Protein AF-D1MB06-F1 (afdb_monomer_lite)

Radius of gyration: 14.81 Å; chains: 1; bounding box: 30×26×41 Å

Sequence (114 aa):
TINAGDYIFYTDWAWTSFVVFSISQSTMLAVGAVYYLLFTGVPGTATYYATIMTIYTWVAKGAWFALGYPYDFVAVPVWIPSAMLLDLTYWATRRNKHMLILVGGTLVGLSLPL

Foldseek 3Di:
DDALQNCQQALVSCPVVVVVNLVRVLCVLLVVQLVQCLVVVAQCSSLVVQVVVQVVQVVVLVVVVVVVDDSSRGHRWDQNVLSNLLSCQCVVVVNDSVSSCVVSSVSSSVVGDD

Secondary structure (DSSP, 8-state):
---TTHHHH-HHHHHHTHHHHHHHHHHHHHHHHHHHHHHH--TTHHHHHHHHHHHHHHHHHHHHHHTT--TTSS-----HHHHHHHHHHHHHTTT-HHHIIIIIHHHHHHH---

pLDDT: mean 89.37, std 5.95, range [58.62, 95.75]

Structure (mmCIF, N/CA/C/O backbone):
data_AF-D1MB06-F1
#
_entry.id   AF-D1MB06-F1
#
loop_
_atom_site.group_PDB
_atom_site.id
_atom_site.type_symbol
_atom_site.label_atom_id
_atom_site.label_alt_id
_atom_site.label_comp_id
_atom_site.label_asym_id
_atom_site.label_entity_id
_atom_site.label_seq_id
_atom_site.pdbx_PDB_ins_code
_atom_site.Cartn_x
_atom_site.Cartn_y
_atom_site.Cartn_z
_atom_site.occupancy
_atom_site.B_iso_or_equiv
_atom_site.auth_seq_id
_atom_site.auth_comp_id
_atom_site.auth_asym_id
_atom_site.auth_atom_id
_atom_site.pdbx_PDB_model_num
ATOM 1 N N . THR A 1 1 ? -4.436 4.739 -20.928 1.00 72.81 1 THR A N 1
ATOM 2 C CA . THR A 1 1 ? -4.829 5.350 -19.639 1.00 72.81 1 THR A CA 1
ATOM 3 C C . THR A 1 1 ? -3.831 4.897 -18.595 1.00 72.81 1 THR A C 1
ATOM 5 O O . THR A 1 1 ? -3.628 3.697 -18.512 1.00 72.81 1 THR A O 1
ATOM 8 N N . ILE A 1 2 ? -3.180 5.825 -17.884 1.00 80.88 2 ILE A N 1
ATOM 9 C CA . ILE A 1 2 ? -2.133 5.534 -16.881 1.00 80.88 2 ILE A CA 1
ATOM 10 C C . ILE A 1 2 ? -2.785 5.205 -15.528 1.00 80.88 2 ILE A C 1
ATOM 12 O O . ILE A 1 2 ? -3.761 5.860 -15.157 1.00 80.88 2 ILE A O 1
ATOM 16 N N . ASN A 1 3 ? -2.266 4.213 -14.801 1.00 84.19 3 ASN A N 1
ATOM 17 C CA . ASN A 1 3 ? -2.739 3.806 -13.475 1.00 84.19 3 ASN A CA 1
ATOM 18 C C . ASN A 1 3 ? -1.605 3.716 -12.429 1.00 84.19 3 ASN A C 1
ATOM 20 O O . ASN A 1 3 ? -0.432 3.921 -12.722 1.00 84.19 3 ASN A O 1
ATOM 24 N N . ALA A 1 4 ? -1.964 3.397 -11.181 1.00 79.19 4 ALA A N 1
ATOM 25 C CA . ALA A 1 4 ? -1.024 3.271 -10.063 1.00 79.19 4 ALA A CA 1
ATOM 26 C C . ALA A 1 4 ? 0.058 2.188 -10.257 1.00 79.19 4 ALA A C 1
ATOM 28 O O . ALA A 1 4 ? 1.136 2.305 -9.682 1.00 79.19 4 ALA A O 1
ATOM 29 N N . GLY A 1 5 ? -0.226 1.142 -11.040 1.00 82.31 5 GLY A N 1
ATOM 30 C CA . GLY A 1 5 ? 0.735 0.088 -11.364 1.00 82.31 5 GLY A CA 1
ATOM 31 C C . GLY A 1 5 ? 1.801 0.565 -12.347 1.00 82.31 5 GLY A C 1
ATOM 32 O O . GLY A 1 5 ? 2.969 0.231 -12.178 1.00 82.31 5 GLY A O 1
ATOM 33 N N . ASP A 1 6 ? 1.434 1.419 -13.304 1.00 83.75 6 ASP A N 1
ATOM 34 C CA . ASP A 1 6 ? 2.388 2.026 -14.243 1.00 83.75 6 ASP A CA 1
ATOM 35 C C . ASP A 1 6 ? 3.435 2.880 -13.506 1.00 83.75 6 ASP A C 1
ATOM 37 O O . ASP A 1 6 ? 4.611 2.864 -13.856 1.00 83.75 6 ASP A O 1
ATOM 41 N N . TYR A 1 7 ? 3.046 3.542 -12.410 1.00 83.88 7 TYR A N 1
ATOM 42 C CA . TYR A 1 7 ? 3.959 4.297 -11.540 1.00 83.88 7 TYR A CA 1
ATOM 43 C C . TYR A 1 7 ? 4.986 3.429 -10.786 1.00 83.88 7 TYR A C 1
ATOM 45 O O . TYR A 1 7 ? 5.936 3.971 -10.228 1.00 83.88 7 TYR A O 1
ATOM 53 N N . ILE A 1 8 ? 4.816 2.102 -10.768 1.00 84.62 8 ILE A N 1
ATOM 54 C CA . ILE A 1 8 ? 5.778 1.144 -10.199 1.00 84.62 8 ILE A CA 1
ATOM 55 C C . ILE A 1 8 ? 6.754 0.645 -11.281 1.00 84.62 8 ILE A C 1
ATOM 57 O O . ILE A 1 8 ? 7.884 0.296 -10.964 1.00 84.62 8 ILE A O 1
ATOM 61 N N . PHE A 1 9 ? 6.363 0.628 -12.559 1.00 82.00 9 PHE A N 1
ATOM 62 C CA . PHE A 1 9 ? 7.178 0.103 -13.671 1.00 82.00 9 PHE A CA 1
ATOM 63 C C . PHE A 1 9 ? 8.216 1.070 -14.237 1.00 82.00 9 PHE A C 1
ATOM 65 O O . PHE A 1 9 ? 9.030 0.656 -15.057 1.00 82.00 9 PHE A O 1
ATOM 72 N N . TYR A 1 10 ? 8.168 2.338 -13.846 1.00 80.31 10 TYR A N 1
ATOM 73 C CA . TYR A 1 10 ? 9.091 3.361 -14.318 1.00 80.31 10 TYR A CA 1
ATOM 74 C C . TYR A 1 10 ? 9.679 4.073 -13.108 1.00 80.31 10 TYR A C 1
ATOM 76 O O . TYR A 1 10 ? 9.071 4.973 -12.528 1.00 80.31 10 TYR A O 1
ATOM 84 N N . THR A 1 11 ? 10.855 3.630 -12.674 1.00 82.19 11 THR A N 1
ATOM 85 C CA . THR A 1 11 ? 11.499 4.128 -11.448 1.00 82.19 11 THR A CA 1
ATOM 86 C C . THR A 1 11 ? 11.785 5.635 -11.496 1.00 82.19 11 THR A C 1
ATOM 88 O O . THR A 1 11 ? 11.767 6.308 -10.469 1.00 82.19 11 THR A O 1
ATOM 91 N N . ASP A 1 12 ? 11.970 6.208 -12.685 1.00 81.06 12 ASP A N 1
ATOM 92 C CA . ASP A 1 12 ? 12.093 7.651 -12.914 1.00 81.06 12 ASP A CA 1
ATOM 93 C C . ASP A 1 12 ? 10.774 8.415 -12.682 1.00 81.06 12 ASP A C 1
ATOM 95 O O . ASP A 1 12 ? 10.780 9.593 -12.302 1.00 81.06 12 ASP A O 1
ATOM 99 N N . TRP A 1 13 ? 9.626 7.753 -12.834 1.00 85.31 13 TRP A N 1
ATOM 100 C CA . TRP A 1 13 ? 8.309 8.343 -12.577 1.00 85.31 13 TRP A CA 1
ATOM 101 C C . TRP A 1 13 ? 8.006 8.453 -11.089 1.00 85.31 13 TRP A C 1
ATOM 103 O O . TRP A 1 13 ? 7.288 9.371 -10.686 1.00 85.31 13 TRP A O 1
ATOM 113 N N . ALA A 1 14 ? 8.610 7.596 -10.263 1.00 80.06 14 ALA A N 1
ATOM 114 C CA . ALA A 1 14 ? 8.528 7.714 -8.811 1.00 80.06 14 ALA A CA 1
ATOM 115 C C . ALA A 1 14 ? 9.055 9.076 -8.320 1.00 80.06 14 ALA A C 1
ATOM 117 O O . ALA A 1 14 ? 8.505 9.642 -7.376 1.00 80.06 14 ALA A O 1
ATOM 118 N N . TRP A 1 15 ? 10.056 9.646 -9.005 1.00 78.00 15 TRP A N 1
ATOM 119 C CA . TRP A 1 15 ? 10.611 10.962 -8.676 1.00 78.00 15 TRP A CA 1
ATOM 120 C C . TRP A 1 15 ? 9.982 12.117 -9.449 1.00 78.00 15 TRP A C 1
ATOM 122 O O . TRP A 1 15 ? 9.573 13.109 -8.846 1.00 78.00 15 TRP A O 1
ATOM 132 N N . THR A 1 16 ? 9.869 12.007 -10.773 1.00 83.00 16 THR A N 1
ATOM 133 C CA . THR A 1 16 ? 9.315 13.096 -11.604 1.00 83.00 16 THR A CA 1
ATOM 134 C C . THR A 1 16 ? 7.831 13.350 -11.332 1.00 83.00 16 THR A C 1
ATOM 136 O O . THR A 1 16 ? 7.349 14.463 -11.531 1.00 83.00 16 THR A O 1
ATOM 139 N N . SER A 1 17 ? 7.116 12.346 -10.814 1.00 83.56 17 SER A N 1
ATOM 140 C CA . SER A 1 17 ? 5.707 12.423 -10.420 1.00 83.56 17 SER A CA 1
ATOM 141 C C . SER A 1 17 ? 5.497 12.040 -8.952 1.00 83.56 17 SER A C 1
ATOM 143 O O . SER A 1 17 ? 4.511 11.383 -8.615 1.00 83.56 17 SER A O 1
ATOM 145 N N . PHE A 1 18 ? 6.399 12.476 -8.067 1.00 84.62 18 PHE A N 1
ATOM 146 C CA . PHE A 1 18 ? 6.420 12.097 -6.648 1.00 84.62 18 PHE A CA 1
ATOM 147 C C . PHE A 1 18 ? 5.062 12.172 -5.938 1.00 84.62 18 PHE A C 1
ATOM 149 O O . PHE A 1 18 ? 4.677 11.249 -5.220 1.00 84.62 18 PHE A O 1
ATOM 156 N N . VAL A 1 19 ? 4.305 13.252 -6.150 1.00 88.06 19 VAL A N 1
ATOM 157 C CA . VAL A 1 19 ? 2.987 13.433 -5.521 1.00 88.06 19 VAL A CA 1
ATOM 158 C C . VAL A 1 19 ? 1.995 12.372 -6.001 1.00 88.06 19 VAL A C 1
ATOM 160 O O . VAL A 1 19 ? 1.293 11.770 -5.190 1.00 88.06 19 VAL A O 1
ATOM 163 N N . VAL A 1 20 ? 1.951 12.113 -7.310 1.00 88.62 20 VAL A N 1
ATOM 164 C CA . VAL A 1 20 ? 1.030 11.127 -7.893 1.00 88.62 20 VAL A CA 1
ATOM 165 C C . VAL A 1 20 ? 1.421 9.720 -7.457 1.00 88.62 20 VAL A C 1
ATOM 167 O O . VAL A 1 20 ? 0.558 8.955 -7.031 1.00 88.62 20 VAL A O 1
ATOM 170 N N . PHE A 1 21 ? 2.719 9.413 -7.469 1.00 87.50 21 PHE A N 1
ATOM 171 C CA . PHE A 1 21 ? 3.254 8.166 -6.939 1.00 87.50 21 PHE A CA 1
ATOM 172 C C . PHE A 1 21 ? 2.837 7.975 -5.474 1.00 87.50 21 PHE A C 1
ATOM 174 O O . PHE A 1 21 ? 2.157 7.002 -5.155 1.00 87.50 21 PHE A O 1
ATOM 181 N N . SER A 1 22 ? 3.122 8.940 -4.599 1.00 87.25 22 SER A N 1
ATOM 182 C CA . SER A 1 22 ? 2.843 8.841 -3.159 1.00 87.25 22 SER A CA 1
ATOM 183 C C . SER A 1 22 ? 1.352 8.678 -2.855 1.00 87.25 22 SER A C 1
ATOM 185 O O . SER A 1 22 ? 0.969 7.828 -2.048 1.00 87.25 22 SER A O 1
ATOM 187 N N . ILE A 1 23 ? 0.480 9.431 -3.534 1.00 89.31 23 ILE A N 1
ATOM 188 C CA . ILE A 1 23 ? -0.977 9.286 -3.391 1.00 89.31 23 ILE A CA 1
ATOM 189 C C . ILE A 1 23 ? -1.433 7.920 -3.917 1.00 89.31 23 ILE A C 1
ATOM 191 O O . ILE A 1 23 ? -2.234 7.248 -3.271 1.00 89.31 23 ILE A O 1
ATOM 195 N N . SER A 1 24 ? -0.909 7.464 -5.055 1.00 89.00 24 SER A N 1
ATOM 196 C CA . SER A 1 24 ? -1.286 6.170 -5.631 1.00 89.00 24 SER A CA 1
ATOM 197 C C . SER A 1 24 ? -0.902 4.992 -4.725 1.00 89.00 24 SER A C 1
ATOM 199 O O . SER A 1 24 ? -1.732 4.124 -4.460 1.00 89.00 24 SER A O 1
ATOM 201 N N . GLN A 1 25 ? 0.314 4.994 -4.169 1.00 88.69 25 GLN A N 1
ATOM 202 C CA . GLN A 1 25 ? 0.800 3.908 -3.319 1.00 88.69 25 GLN A CA 1
ATOM 203 C C . GLN A 1 25 ? 0.137 3.928 -1.936 1.00 88.69 25 GLN A C 1
ATOM 205 O O . GLN A 1 25 ? -0.218 2.872 -1.409 1.00 88.69 25 GLN A O 1
ATOM 210 N N . SER A 1 26 ? -0.101 5.118 -1.369 1.00 89.62 26 SER A N 1
ATOM 211 C CA . SER A 1 26 ? -0.815 5.268 -0.092 1.00 89.62 26 SER A CA 1
ATOM 212 C C . SER A 1 26 ? -2.273 4.857 -0.190 1.00 89.62 26 SER A C 1
ATOM 214 O O . SER A 1 26 ? -2.753 4.143 0.686 1.00 89.62 26 SER A O 1
ATOM 216 N N . THR A 1 27 ? -2.970 5.235 -1.260 1.00 89.25 27 THR A N 1
ATOM 217 C CA . THR A 1 27 ? -4.368 4.833 -1.466 1.00 89.25 27 THR A CA 1
ATOM 218 C C . THR A 1 27 ? -4.490 3.338 -1.734 1.00 89.25 27 THR A C 1
ATOM 220 O O . THR A 1 27 ? -5.323 2.685 -1.107 1.00 89.25 27 THR A O 1
ATOM 223 N N . MET A 1 28 ? -3.627 2.767 -2.579 1.00 90.00 28 MET A N 1
ATOM 224 C CA . MET A 1 28 ? -3.604 1.326 -2.846 1.00 90.00 28 MET A CA 1
ATOM 225 C C . MET A 1 28 ? -3.362 0.510 -1.569 1.00 90.00 28 MET A C 1
ATOM 227 O O . MET A 1 28 ? -4.050 -0.485 -1.333 1.00 90.00 28 MET A O 1
ATOM 231 N N . LEU A 1 29 ? -2.424 0.946 -0.720 1.00 91.38 29 LEU A N 1
ATOM 232 C CA . LEU A 1 29 ? -2.171 0.299 0.563 1.00 91.38 29 LEU A CA 1
ATOM 233 C C . LEU A 1 29 ? -3.322 0.505 1.544 1.00 91.38 29 LEU A C 1
ATOM 235 O O . LEU A 1 29 ? -3.852 -0.472 2.062 1.00 91.38 29 LEU A O 1
ATOM 239 N N . ALA A 1 30 ? -3.706 1.754 1.814 1.00 91.38 30 ALA A N 1
ATOM 240 C CA . ALA A 1 30 ? -4.663 2.078 2.863 1.00 91.38 30 ALA A CA 1
ATOM 241 C C . ALA A 1 30 ? -6.038 1.473 2.576 1.00 91.38 30 ALA A C 1
ATOM 243 O O . ALA A 1 30 ? -6.621 0.863 3.466 1.00 91.38 30 ALA A O 1
ATOM 244 N N . VAL A 1 31 ? -6.542 1.577 1.342 1.00 92.75 31 VAL A N 1
ATOM 245 C CA . VAL A 1 31 ? -7.865 1.041 0.986 1.00 92.75 31 VAL A CA 1
ATOM 246 C C . VAL A 1 31 ? -7.886 -0.482 1.121 1.00 92.75 31 VAL A C 1
ATOM 248 O O . VAL A 1 31 ? -8.776 -1.020 1.781 1.00 92.75 31 VAL A O 1
ATOM 251 N N . GLY A 1 32 ? -6.891 -1.177 0.558 1.00 91.50 32 GLY A N 1
ATOM 252 C CA . GLY A 1 32 ? -6.802 -2.637 0.635 1.00 91.50 32 GLY A CA 1
ATOM 253 C C . GLY A 1 32 ? -6.592 -3.133 2.066 1.00 91.50 32 GLY A C 1
ATOM 254 O O . GLY A 1 32 ? -7.361 -3.954 2.566 1.00 91.50 32 GLY A O 1
ATOM 255 N N . ALA A 1 33 ? -5.592 -2.593 2.763 1.00 92.50 33 ALA A N 1
ATOM 256 C CA . ALA A 1 33 ? -5.244 -3.010 4.115 1.00 92.50 33 ALA A CA 1
ATOM 257 C C . ALA A 1 33 ? -6.371 -2.738 5.122 1.00 92.50 33 ALA A C 1
ATOM 259 O O . ALA A 1 33 ? -6.677 -3.609 5.933 1.00 92.50 33 ALA A O 1
ATOM 260 N N . VAL A 1 34 ? -7.029 -1.572 5.058 1.00 93.31 34 VAL A N 1
ATOM 261 C CA . VAL A 1 34 ? -8.164 -1.251 5.941 1.00 93.31 34 VAL A CA 1
ATOM 262 C C . VAL A 1 34 ? -9.351 -2.166 5.656 1.00 93.31 34 VAL A C 1
ATOM 264 O O . VAL A 1 34 ? -9.979 -2.637 6.602 1.00 93.31 34 VAL A O 1
ATOM 267 N N . TYR A 1 35 ? -9.643 -2.465 4.386 1.00 92.88 35 TYR A N 1
ATOM 268 C CA . TYR A 1 35 ? -10.715 -3.395 4.029 1.00 92.88 35 TYR A CA 1
ATOM 269 C C . TYR A 1 35 ? -10.508 -4.773 4.672 1.00 92.88 35 TYR A C 1
ATOM 271 O O . TYR A 1 35 ? -11.387 -5.256 5.390 1.00 92.88 35 TYR A O 1
ATOM 279 N N . TYR A 1 36 ? -9.329 -5.376 4.490 1.00 89.94 36 TYR A N 1
ATOM 280 C CA . TYR A 1 36 ? -9.040 -6.690 5.068 1.00 89.94 36 TYR A CA 1
ATOM 281 C C . TYR A 1 36 ? -8.965 -6.651 6.597 1.00 89.94 36 TYR A C 1
ATOM 283 O O . TYR A 1 36 ? -9.494 -7.545 7.251 1.00 89.94 36 TYR A O 1
ATOM 291 N N . LEU A 1 37 ? -8.373 -5.607 7.182 1.00 92.62 37 LEU A N 1
ATOM 292 C CA . LEU A 1 37 ? -8.252 -5.464 8.634 1.00 92.62 37 LEU A CA 1
ATOM 293 C C . LEU A 1 37 ? -9.612 -5.324 9.327 1.00 92.62 37 LEU A C 1
ATOM 295 O O . LEU A 1 37 ? -9.813 -5.883 10.403 1.00 92.62 37 LEU A O 1
ATOM 299 N N . LEU A 1 38 ? -10.555 -4.596 8.724 1.00 91.56 38 LEU A N 1
ATOM 300 C CA . LEU A 1 38 ? -11.911 -4.465 9.261 1.00 91.56 38 LEU A CA 1
ATOM 301 C C . LEU A 1 38 ? -12.724 -5.751 9.099 1.00 91.56 38 LEU A C 1
ATOM 303 O O . LEU A 1 38 ? -13.576 -6.029 9.940 1.00 91.56 38 LEU A O 1
ATOM 307 N N . PHE A 1 39 ? -12.458 -6.530 8.048 1.00 91.31 39 PHE A N 1
ATOM 308 C CA . PHE A 1 39 ? -13.100 -7.823 7.838 1.00 91.31 39 PHE A CA 1
ATOM 309 C C . PHE A 1 39 ? -12.618 -8.878 8.842 1.00 91.31 39 PHE A C 1
ATOM 311 O O . PHE A 1 39 ? -13.433 -9.572 9.444 1.00 91.31 39 PHE A O 1
ATOM 318 N N . THR A 1 40 ? -11.304 -8.995 9.052 1.00 91.31 40 THR A N 1
ATOM 319 C CA . THR A 1 40 ? -10.735 -9.989 9.977 1.00 91.31 40 THR A CA 1
ATOM 320 C C . THR A 1 40 ? -10.822 -9.547 11.437 1.00 91.31 40 THR A C 1
ATOM 322 O O . THR A 1 40 ? -10.944 -10.381 12.330 1.00 91.31 40 THR A O 1
ATOM 325 N N . GLY A 1 41 ? -10.723 -8.242 11.708 1.00 90.38 41 GLY A N 1
ATOM 326 C CA . GLY A 1 41 ? -10.671 -7.677 13.058 1.00 90.38 41 GLY A CA 1
ATOM 327 C C . GLY A 1 41 ? -9.385 -8.000 13.830 1.00 90.38 41 GLY A C 1
ATOM 328 O O . GLY A 1 41 ? -9.308 -7.735 15.037 1.00 90.38 41 GLY A O 1
ATOM 329 N N . VAL A 1 42 ? -8.373 -8.572 13.167 1.00 91.62 42 VAL A N 1
ATOM 330 C CA . VAL A 1 42 ? -7.125 -9.030 13.791 1.00 91.62 42 VAL A CA 1
ATOM 331 C C . VAL A 1 42 ? -5.973 -8.084 13.432 1.00 91.62 42 VAL A C 1
ATOM 333 O O . VAL A 1 42 ? -5.608 -8.001 12.255 1.00 91.62 42 VAL A O 1
ATOM 336 N N . PRO A 1 43 ? -5.363 -7.402 14.423 1.00 86.50 43 PRO A N 1
ATOM 337 C CA . PRO A 1 43 ? -4.132 -6.643 14.215 1.00 86.50 43 PRO A CA 1
ATOM 338 C C . PRO A 1 43 ? -3.030 -7.545 13.646 1.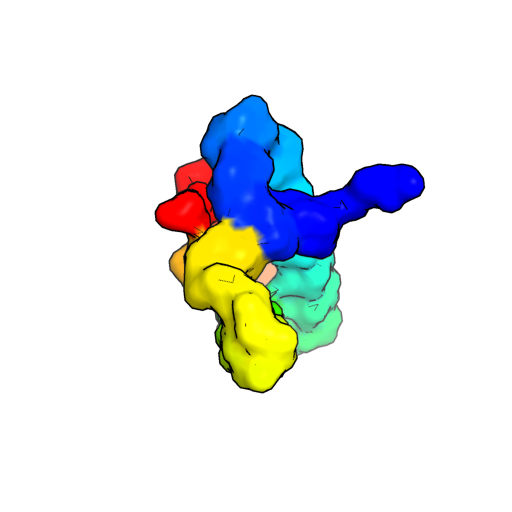00 86.50 43 PRO A C 1
ATOM 340 O O . PRO A 1 43 ? -2.779 -8.622 14.181 1.00 86.50 43 PRO A O 1
ATOM 343 N N . GLY A 1 44 ? -2.402 -7.108 12.559 1.00 91.25 44 GLY A N 1
ATOM 344 C CA . GLY A 1 44 ? -1.428 -7.866 11.764 1.00 91.25 44 GLY A CA 1
ATOM 345 C C . GLY A 1 44 ? -1.902 -8.124 10.331 1.00 91.25 44 GLY A C 1
ATOM 346 O O . GLY A 1 44 ? -1.102 -8.479 9.465 1.00 91.25 44 GLY A O 1
ATOM 347 N N . THR A 1 45 ? -3.194 -7.915 10.051 1.00 94.12 45 THR A N 1
ATOM 348 C CA . THR A 1 45 ? -3.761 -8.111 8.708 1.00 94.12 45 THR A CA 1
ATOM 349 C C . THR A 1 45 ? -3.266 -7.053 7.721 1.00 94.12 45 THR A C 1
ATOM 351 O O . THR A 1 45 ? -3.025 -7.379 6.557 1.00 94.12 45 THR A O 1
ATOM 354 N N . ALA A 1 46 ? -3.059 -5.804 8.159 1.00 93.25 46 ALA A N 1
ATOM 355 C CA . ALA A 1 46 ? -2.530 -4.768 7.275 1.00 93.25 46 ALA A CA 1
ATOM 356 C C . ALA A 1 46 ? -1.087 -5.096 6.861 1.00 93.25 46 ALA A C 1
ATOM 358 O O . ALA A 1 46 ? -0.747 -5.052 5.677 1.00 93.25 46 ALA A O 1
ATOM 359 N N . THR A 1 47 ? -0.250 -5.493 7.820 1.00 94.69 47 THR A N 1
ATOM 360 C CA . THR A 1 47 ? 1.141 -5.903 7.580 1.00 94.69 47 THR A CA 1
ATOM 361 C C . THR A 1 47 ? 1.215 -7.146 6.692 1.00 94.69 47 THR A C 1
ATOM 363 O O . THR A 1 47 ? 2.073 -7.229 5.810 1.00 94.69 47 THR A O 1
ATOM 366 N N . TYR A 1 48 ? 0.283 -8.089 6.855 1.00 92.44 48 TYR A N 1
ATOM 367 C CA . TYR A 1 48 ? 0.170 -9.256 5.981 1.00 92.44 48 TYR A CA 1
ATOM 368 C C . TYR A 1 48 ? -0.126 -8.856 4.528 1.00 92.44 48 TYR A C 1
ATOM 370 O O . TYR A 1 48 ? 0.554 -9.316 3.609 1.00 92.44 48 TYR A O 1
ATOM 378 N N . TYR A 1 49 ? -1.065 -7.929 4.316 1.00 93.38 49 TYR A N 1
ATOM 379 C CA . TYR A 1 49 ? -1.366 -7.388 2.988 1.00 93.38 49 TYR A CA 1
ATOM 380 C C . TYR A 1 49 ? -0.144 -6.707 2.349 1.00 93.38 49 TYR A C 1
ATOM 382 O O . TYR A 1 49 ? 0.197 -6.993 1.200 1.00 93.38 49 TYR A O 1
ATOM 390 N N . ALA A 1 50 ? 0.571 -5.865 3.102 1.00 93.44 50 ALA A N 1
ATOM 391 C CA . ALA A 1 50 ? 1.791 -5.214 2.616 1.00 93.44 50 ALA A CA 1
ATOM 392 C C . ALA A 1 50 ? 2.908 -6.215 2.284 1.00 93.44 50 ALA A C 1
ATOM 394 O O . ALA A 1 50 ? 3.616 -6.042 1.291 1.00 93.44 50 ALA A O 1
ATOM 395 N N . THR A 1 51 ? 3.044 -7.283 3.072 1.00 94.50 51 THR A N 1
ATOM 396 C CA . THR A 1 51 ? 4.006 -8.362 2.802 1.00 94.50 51 THR A CA 1
ATOM 397 C C . THR A 1 51 ? 3.698 -9.050 1.477 1.00 94.50 51 THR A C 1
ATOM 399 O O . THR A 1 51 ? 4.596 -9.237 0.661 1.00 94.50 51 THR A O 1
ATOM 402 N N . ILE A 1 52 ? 2.425 -9.369 1.225 1.00 93.62 52 ILE A N 1
ATOM 403 C CA . ILE A 1 52 ? 1.997 -9.969 -0.041 1.00 93.62 52 ILE A CA 1
ATOM 404 C C . ILE A 1 52 ? 2.326 -9.047 -1.217 1.00 93.62 52 ILE A C 1
ATOM 406 O O . ILE A 1 52 ? 2.932 -9.499 -2.186 1.00 93.62 52 ILE A O 1
ATOM 410 N N . MET A 1 53 ? 1.978 -7.760 -1.126 1.00 93.06 53 MET A N 1
ATOM 411 C CA . MET A 1 53 ? 2.283 -6.799 -2.193 1.00 93.06 53 MET A CA 1
ATOM 412 C C . MET A 1 53 ? 3.787 -6.701 -2.458 1.00 93.06 53 MET A C 1
ATOM 414 O O . MET A 1 53 ? 4.206 -6.727 -3.611 1.00 93.06 53 MET A O 1
ATOM 418 N N . THR A 1 54 ? 4.594 -6.682 -1.395 1.00 92.31 54 THR A N 1
ATOM 419 C CA . THR A 1 54 ? 6.061 -6.667 -1.483 1.00 92.31 54 THR A CA 1
ATOM 420 C C . THR A 1 54 ? 6.584 -7.907 -2.206 1.00 92.31 54 THR A C 1
ATOM 422 O O . THR A 1 54 ? 7.381 -7.795 -3.130 1.00 92.31 54 THR A O 1
ATOM 425 N N . ILE A 1 55 ? 6.110 -9.103 -1.843 1.00 94.69 55 ILE A N 1
ATOM 426 C CA . ILE A 1 55 ? 6.511 -10.346 -2.517 1.00 94.69 55 ILE A CA 1
ATOM 427 C C . ILE A 1 55 ? 6.121 -10.305 -3.999 1.00 94.69 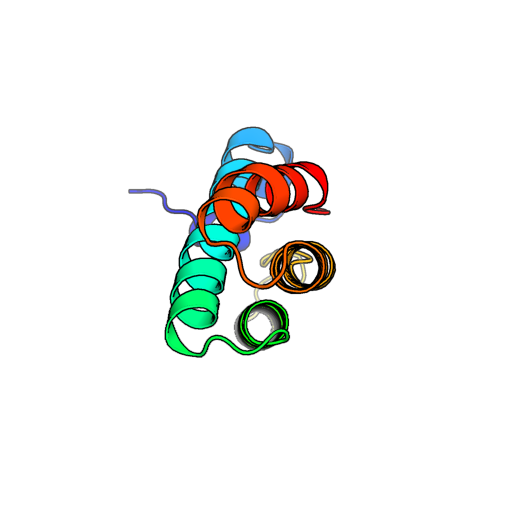55 ILE A C 1
ATOM 429 O O . ILE A 1 55 ? 6.947 -10.628 -4.852 1.00 94.69 55 ILE A O 1
ATOM 433 N N . TYR A 1 56 ? 4.897 -9.878 -4.323 1.00 91.06 56 TYR A N 1
ATOM 434 C CA . TYR A 1 56 ? 4.443 -9.789 -5.712 1.00 91.06 56 TYR A CA 1
ATOM 435 C C . TYR A 1 56 ? 5.301 -8.846 -6.553 1.00 91.06 56 TYR A C 1
ATOM 437 O O . TYR A 1 56 ? 5.651 -9.197 -7.680 1.00 91.06 56 TYR A O 1
ATOM 445 N N . THR A 1 57 ? 5.676 -7.678 -6.030 1.00 91.00 57 THR A N 1
ATOM 446 C CA . THR A 1 57 ? 6.503 -6.734 -6.792 1.00 91.00 57 THR A CA 1
ATOM 447 C C . THR A 1 57 ? 7.936 -7.212 -6.952 1.00 91.00 57 THR A C 1
ATOM 449 O O . THR A 1 57 ? 8.503 -7.049 -8.030 1.00 91.00 57 THR A O 1
ATOM 452 N N . TRP A 1 58 ? 8.502 -7.891 -5.952 1.00 93.94 58 TRP A N 1
ATOM 453 C CA . TRP A 1 58 ? 9.806 -8.545 -6.088 1.00 93.94 58 TRP A CA 1
ATOM 454 C C . TRP A 1 58 ? 9.798 -9.657 -7.138 1.00 93.94 58 TRP A C 1
ATOM 456 O O . TRP A 1 58 ? 10.699 -9.713 -7.976 1.00 93.94 58 TRP A O 1
ATOM 466 N N . VAL A 1 59 ? 8.773 -10.515 -7.134 1.00 93.75 59 VAL A N 1
ATOM 467 C CA . VAL A 1 59 ? 8.617 -11.573 -8.145 1.00 93.75 59 VAL A CA 1
ATOM 468 C C . VAL A 1 59 ? 8.457 -10.963 -9.536 1.00 93.75 59 VAL A C 1
ATOM 470 O O . VAL A 1 59 ? 9.125 -11.403 -10.472 1.00 93.75 59 VAL A O 1
ATOM 473 N N . ALA A 1 60 ? 7.637 -9.917 -9.675 1.00 91.31 60 ALA A N 1
ATOM 474 C CA . ALA A 1 60 ? 7.481 -9.202 -10.936 1.00 91.31 60 ALA A CA 1
ATOM 475 C C . ALA A 1 60 ? 8.819 -8.617 -11.409 1.00 91.31 60 ALA A C 1
ATOM 477 O O . ALA A 1 60 ? 9.229 -8.873 -12.538 1.00 91.31 60 ALA A O 1
ATOM 478 N N . LYS A 1 61 ? 9.542 -7.898 -10.544 1.00 92.62 61 LYS A N 1
ATOM 479 C CA . LYS A 1 61 ? 10.862 -7.336 -10.854 1.00 92.62 61 LYS A CA 1
ATOM 480 C C . LYS A 1 61 ? 11.844 -8.408 -11.336 1.00 92.62 61 LYS A C 1
ATOM 482 O O . LYS A 1 61 ? 12.513 -8.204 -12.345 1.00 92.62 61 LYS A O 1
ATOM 487 N N . GLY A 1 62 ? 11.880 -9.565 -10.672 1.00 92.50 62 GLY A N 1
ATOM 488 C CA . GLY A 1 62 ? 12.694 -10.707 -11.095 1.00 92.50 62 GLY A CA 1
ATOM 489 C C . GLY A 1 62 ? 12.305 -11.249 -12.475 1.00 92.50 62 GLY A C 1
ATOM 490 O O . GLY A 1 62 ? 13.180 -11.512 -13.298 1.00 92.50 62 GLY A O 1
ATOM 491 N N . ALA A 1 63 ? 11.005 -11.364 -12.761 1.00 93.12 63 ALA A N 1
ATOM 492 C CA . ALA A 1 63 ? 10.509 -11.817 -14.060 1.00 93.12 63 ALA A CA 1
ATOM 493 C C . ALA A 1 63 ? 10.864 -10.839 -15.194 1.00 93.12 63 ALA A C 1
ATOM 495 O O . ALA A 1 63 ? 11.353 -11.263 -16.237 1.00 93.12 63 ALA A O 1
ATOM 496 N N . TRP A 1 64 ? 10.684 -9.532 -14.984 1.00 92.50 64 TRP A N 1
ATOM 497 C CA . TRP A 1 64 ? 11.042 -8.510 -15.975 1.00 92.50 64 TRP A CA 1
ATOM 498 C C . TRP A 1 64 ? 12.548 -8.445 -16.224 1.00 92.50 64 TRP A C 1
ATOM 500 O O . TRP A 1 64 ? 12.977 -8.344 -17.374 1.00 92.50 64 TRP A O 1
ATOM 510 N N . PHE A 1 65 ? 13.353 -8.583 -15.170 1.00 91.06 65 PHE A N 1
ATOM 511 C CA . PHE A 1 65 ? 14.804 -8.671 -15.302 1.00 91.06 65 PHE A CA 1
ATOM 512 C C . PHE A 1 65 ? 15.232 -9.892 -16.133 1.00 91.06 65 PHE A C 1
ATOM 514 O O . PHE A 1 65 ? 16.066 -9.768 -17.027 1.00 91.06 65 PHE A O 1
ATOM 521 N N . ALA A 1 66 ? 14.606 -11.055 -15.919 1.00 93.06 66 ALA A N 1
ATOM 522 C CA . ALA A 1 66 ? 14.865 -12.258 -16.715 1.00 93.06 66 ALA A CA 1
ATOM 523 C C . ALA A 1 66 ? 14.484 -12.106 -18.204 1.00 93.06 66 ALA A C 1
ATOM 525 O O . ALA A 1 66 ? 15.061 -12.781 -19.054 1.00 93.06 66 ALA A O 1
ATOM 526 N N . LEU A 1 67 ? 13.552 -11.203 -18.531 1.00 93.69 67 LEU A N 1
ATOM 527 C CA . LEU A 1 67 ? 13.169 -10.856 -19.906 1.00 93.69 67 LEU A CA 1
ATOM 528 C C . LEU A 1 67 ? 14.110 -9.827 -20.566 1.00 93.69 67 LEU A C 1
ATOM 530 O O . LEU A 1 67 ? 13.886 -9.452 -21.715 1.00 93.69 67 LEU A O 1
ATOM 534 N N . GLY A 1 68 ? 15.159 -9.376 -19.868 1.00 92.69 68 GLY A N 1
ATOM 535 C CA . GLY A 1 68 ? 16.170 -8.456 -20.398 1.00 92.69 68 GLY A CA 1
ATOM 536 C C . GLY A 1 68 ? 15.906 -6.974 -20.121 1.00 92.69 68 GLY A C 1
ATOM 537 O O . GLY A 1 68 ? 16.622 -6.126 -20.655 1.00 92.69 68 GLY A O 1
ATOM 538 N N . TYR A 1 69 ? 14.913 -6.642 -19.290 1.00 91.56 69 TYR A N 1
ATOM 539 C CA . TYR A 1 69 ? 14.710 -5.265 -18.83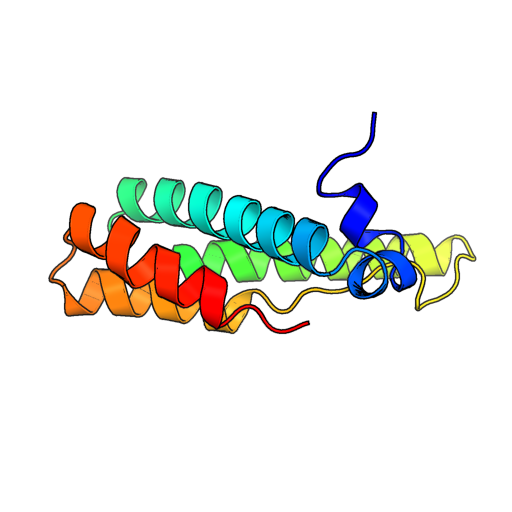8 1.00 91.56 69 TYR A CA 1
ATOM 540 C C . TYR A 1 69 ? 15.746 -4.880 -17.769 1.00 91.56 69 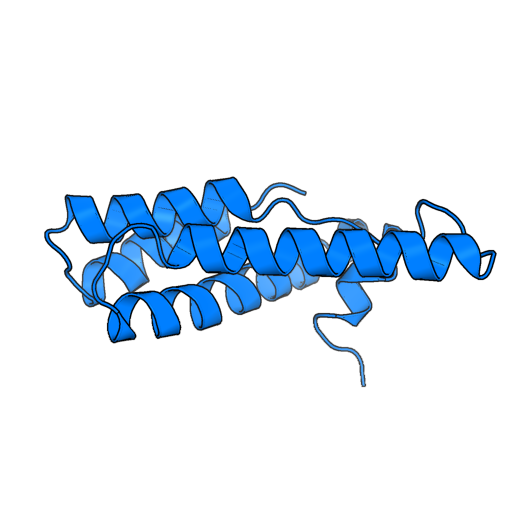TYR A C 1
ATOM 542 O O . TYR A 1 69 ? 16.188 -5.742 -17.003 1.00 91.56 69 TYR A O 1
ATOM 550 N N . PRO A 1 70 ? 16.131 -3.593 -17.673 1.00 90.00 70 PRO A N 1
ATOM 551 C CA . PRO A 1 70 ? 17.019 -3.117 -16.616 1.00 90.00 70 PRO A CA 1
ATOM 552 C C . PRO A 1 70 ? 16.489 -3.472 -15.222 1.00 90.00 70 PRO A C 1
ATOM 554 O O . PRO A 1 70 ? 15.284 -3.445 -14.981 1.00 90.00 70 PRO A O 1
ATOM 557 N N . TYR A 1 71 ? 17.381 -3.753 -14.270 1.00 86.00 71 TYR A N 1
ATOM 558 C CA . TYR A 1 71 ? 16.973 -4.041 -12.889 1.00 86.00 71 TYR A CA 1
ATOM 559 C C . TYR A 1 71 ? 16.215 -2.862 -12.255 1.00 86.00 71 TYR A C 1
ATOM 561 O O . TYR A 1 71 ? 15.262 -3.056 -11.504 1.00 86.00 71 TYR A O 1
ATOM 569 N N . ASP A 1 72 ? 16.582 -1.638 -12.630 1.00 86.56 72 ASP A N 1
ATOM 570 C CA . ASP A 1 72 ? 15.924 -0.401 -12.201 1.00 86.56 72 ASP A CA 1
ATOM 571 C C . ASP A 1 72 ? 14.735 -0.023 -13.090 1.00 86.56 72 ASP A C 1
ATOM 573 O O . ASP A 1 72 ? 14.326 1.131 -13.120 1.00 86.56 72 ASP A O 1
ATOM 577 N N . PHE A 1 73 ? 14.173 -0.972 -13.840 1.00 85.81 73 PHE A N 1
ATOM 578 C CA . PHE A 1 73 ? 12.900 -0.772 -14.521 1.00 85.81 73 PHE A CA 1
ATOM 579 C C . PHE A 1 73 ? 11.768 -0.696 -13.488 1.00 85.81 73 PHE A C 1
ATOM 581 O O . PHE A 1 73 ? 11.086 0.313 -13.396 1.00 85.81 73 PHE A O 1
ATOM 588 N N . VAL A 1 74 ? 11.640 -1.713 -12.628 1.00 88.06 74 VAL A N 1
ATOM 589 C CA . VAL A 1 74 ? 10.576 -1.787 -11.615 1.00 88.06 74 VAL A CA 1
ATOM 590 C C . VAL A 1 74 ? 11.045 -1.205 -10.276 1.00 88.06 74 VAL A C 1
ATOM 592 O O . VAL A 1 74 ? 12.000 -1.706 -9.664 1.00 88.06 74 VAL A O 1
ATOM 595 N N . ALA A 1 75 ? 10.332 -0.192 -9.789 1.00 87.75 75 ALA A N 1
ATOM 596 C CA . ALA A 1 75 ? 10.436 0.332 -8.436 1.00 87.75 75 ALA A CA 1
ATOM 597 C C . ALA A 1 75 ? 9.859 -0.668 -7.423 1.00 87.75 75 ALA A C 1
ATOM 599 O O . ALA A 1 75 ? 8.883 -1.365 -7.695 1.00 87.75 75 ALA A O 1
ATOM 600 N N . VAL A 1 76 ? 10.434 -0.725 -6.223 1.00 88.38 76 VAL A N 1
ATOM 601 C CA . VAL A 1 76 ? 9.902 -1.550 -5.129 1.00 88.38 76 VAL A CA 1
ATOM 602 C C . VAL A 1 76 ? 9.576 -0.638 -3.948 1.00 88.38 76 VAL A C 1
ATOM 604 O O . VAL A 1 76 ? 10.454 -0.385 -3.127 1.00 88.38 76 VAL A O 1
ATOM 607 N N . PRO A 1 77 ? 8.335 -0.125 -3.867 1.00 84.88 77 PRO A N 1
ATOM 608 C CA . PRO A 1 77 ? 7.912 0.721 -2.758 1.00 84.88 77 PRO A CA 1
ATOM 609 C C . PRO A 1 77 ? 7.959 -0.020 -1.414 1.00 84.88 77 PRO A C 1
ATOM 611 O O . PRO A 1 77 ? 7.710 -1.227 -1.334 1.00 84.88 77 PRO A O 1
ATOM 614 N N . VAL A 1 78 ? 8.232 0.708 -0.330 1.00 89.81 78 VAL A N 1
ATOM 615 C CA . VAL A 1 78 ? 8.396 0.122 1.009 1.00 89.81 78 VAL A CA 1
ATOM 616 C C . VAL A 1 78 ? 7.104 0.249 1.825 1.00 89.81 78 VAL A C 1
ATOM 618 O O . VAL A 1 78 ? 6.908 1.166 2.612 1.00 89.81 78 VAL A O 1
ATOM 621 N N . TRP A 1 79 ? 6.194 -0.711 1.671 1.00 91.75 7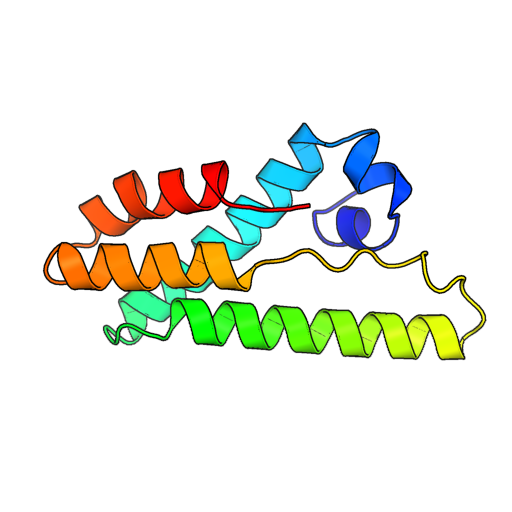9 TRP A N 1
ATOM 622 C CA . TRP A 1 79 ? 4.856 -0.659 2.288 1.00 91.75 79 TRP A CA 1
ATOM 623 C C . TRP A 1 79 ? 4.769 -1.107 3.753 1.00 91.75 79 TRP A C 1
ATOM 625 O O . TRP A 1 79 ? 3.833 -0.737 4.466 1.00 91.75 79 TRP A O 1
ATOM 635 N N . ILE A 1 80 ? 5.701 -1.952 4.200 1.00 92.69 80 ILE A N 1
ATOM 636 C CA . ILE A 1 80 ? 5.606 -2.662 5.487 1.00 92.69 80 ILE A CA 1
ATOM 637 C C . ILE A 1 80 ? 5.523 -1.700 6.688 1.00 92.69 80 ILE A C 1
ATOM 639 O O . ILE A 1 80 ? 4.604 -1.871 7.490 1.00 92.69 80 ILE A O 1
ATOM 643 N N . PRO A 1 81 ? 6.381 -0.667 6.824 1.00 92.50 81 PRO A N 1
ATOM 644 C CA . PRO A 1 81 ? 6.307 0.253 7.961 1.00 92.50 81 PRO A CA 1
ATOM 645 C C . PRO A 1 81 ? 4.952 0.964 8.060 1.00 92.50 81 PRO A C 1
ATOM 647 O O . PRO A 1 81 ? 4.363 1.033 9.138 1.00 92.50 81 PRO A O 1
ATOM 650 N N . SER A 1 82 ? 4.405 1.425 6.932 1.00 92.94 82 SER A N 1
ATOM 651 C CA . SER A 1 82 ? 3.097 2.086 6.884 1.00 92.94 82 SER A CA 1
ATOM 652 C C . SER A 1 82 ? 1.956 1.152 7.290 1.00 92.94 82 SER A C 1
ATOM 654 O O . SER A 1 82 ? 1.045 1.551 8.016 1.00 92.94 82 SER A O 1
ATOM 656 N N . ALA A 1 83 ? 2.015 -0.113 6.875 1.00 94.00 83 ALA A N 1
ATOM 657 C CA . ALA A 1 83 ? 1.030 -1.113 7.266 1.00 94.00 83 ALA A CA 1
ATOM 658 C C . ALA A 1 83 ? 1.124 -1.505 8.750 1.00 94.00 83 ALA A C 1
ATOM 660 O O . ALA A 1 83 ? 0.094 -1.680 9.402 1.00 94.00 83 ALA A O 1
ATOM 661 N N . MET A 1 84 ? 2.334 -1.552 9.312 1.00 95.75 84 MET A N 1
ATOM 662 C CA . MET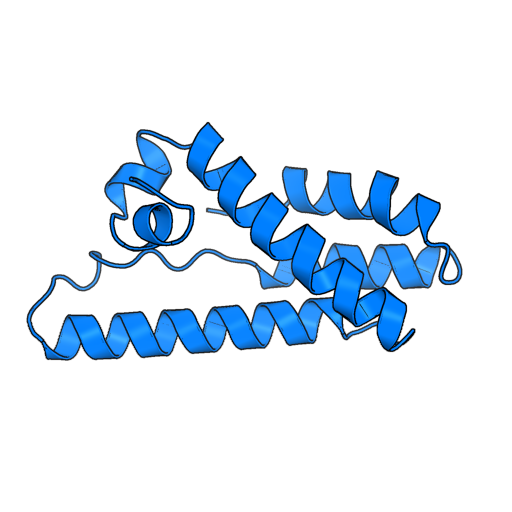 A 1 84 ? 2.521 -1.742 10.751 1.00 95.75 84 MET A CA 1
ATOM 663 C C . MET A 1 84 ? 1.899 -0.591 11.547 1.00 95.75 84 MET A C 1
ATOM 665 O O . MET A 1 84 ? 1.271 -0.830 12.576 1.00 95.75 84 MET A O 1
ATOM 669 N N . LEU A 1 85 ? 2.003 0.653 11.064 1.00 94.69 85 LEU A N 1
ATOM 670 C CA . LEU A 1 85 ? 1.333 1.797 11.692 1.00 94.69 85 LEU A CA 1
ATOM 671 C C . LEU A 1 85 ? -0.201 1.675 11.633 1.00 94.69 85 LEU A C 1
ATOM 673 O O . LEU A 1 85 ? -0.869 1.997 12.617 1.00 94.69 85 LEU A O 1
ATOM 677 N N . LEU A 1 86 ? -0.781 1.150 10.547 1.00 94.56 86 LEU A N 1
ATOM 678 C CA . LEU A 1 86 ? -2.219 0.829 10.506 1.00 94.56 86 LEU A CA 1
ATOM 679 C C . LEU A 1 86 ? -2.607 -0.220 11.552 1.00 94.56 86 LEU A C 1
ATOM 681 O O . LEU A 1 86 ? -3.575 -0.026 12.286 1.00 94.56 86 LEU A O 1
ATOM 685 N N . ASP A 1 87 ? -1.846 -1.307 11.660 1.00 93.81 87 ASP A N 1
ATOM 686 C CA . ASP A 1 87 ? -2.121 -2.354 12.646 1.00 93.81 87 ASP A CA 1
ATOM 687 C C . ASP A 1 87 ? -2.001 -1.826 14.084 1.00 93.81 87 ASP A C 1
ATOM 689 O O . ASP A 1 87 ? -2.868 -2.086 14.925 1.00 93.81 87 ASP A O 1
ATOM 693 N N . LEU A 1 88 ? -0.965 -1.028 14.359 1.00 94.69 88 LEU A N 1
ATOM 694 C CA . LEU A 1 88 ? -0.739 -0.411 15.664 1.00 94.69 88 LEU A CA 1
ATOM 695 C C . LEU A 1 88 ? -1.830 0.597 16.015 1.00 94.69 88 LEU A C 1
ATOM 697 O O . LEU A 1 88 ? -2.302 0.601 17.148 1.00 94.69 88 LEU A O 1
ATOM 701 N N . THR A 1 89 ? -2.273 1.427 15.070 1.00 94.12 89 THR A N 1
ATOM 702 C CA . THR A 1 89 ? -3.354 2.396 15.318 1.00 94.12 89 THR A CA 1
ATOM 703 C C . THR A 1 89 ? -4.679 1.699 15.577 1.00 94.12 89 THR A C 1
ATOM 705 O O . THR A 1 89 ? -5.386 2.067 16.519 1.00 94.12 89 THR A O 1
ATOM 708 N N . TYR A 1 90 ? -5.000 0.653 14.813 1.00 94.00 90 TYR A N 1
ATOM 709 C CA . TYR A 1 90 ? -6.187 -0.160 15.050 1.00 94.00 90 TYR A CA 1
ATOM 710 C C . TYR A 1 90 ? -6.150 -0.802 16.436 1.00 94.00 90 TYR A C 1
ATOM 712 O O . TYR A 1 90 ? -7.124 -0.733 17.183 1.00 94.00 90 TYR A O 1
ATOM 720 N N . TRP A 1 91 ? -5.014 -1.381 16.818 1.00 94.44 91 TRP A N 1
ATOM 721 C CA . TRP A 1 91 ? -4.854 -2.008 18.123 1.00 94.44 91 TRP A CA 1
ATOM 722 C C . TRP A 1 91 ? -4.902 -0.993 19.276 1.00 94.44 91 TRP A C 1
ATOM 724 O O . TRP A 1 91 ? -5.711 -1.146 20.194 1.00 94.44 91 TRP A O 1
ATOM 734 N N . ALA A 1 92 ? -4.110 0.080 19.202 1.00 94.69 92 ALA A N 1
ATOM 735 C CA . ALA A 1 92 ? -4.001 1.104 20.241 1.00 94.69 92 ALA A CA 1
ATOM 736 C C . ALA A 1 92 ? -5.331 1.831 20.497 1.00 94.69 92 ALA A C 1
ATOM 738 O O . ALA A 1 92 ? -5.630 2.216 21.625 1.00 94.69 92 ALA A O 1
ATOM 739 N N . THR A 1 93 ? -6.171 1.969 19.468 1.00 93.75 93 THR A N 1
ATOM 740 C CA . THR A 1 93 ? -7.491 2.618 19.563 1.00 93.75 93 THR A CA 1
ATOM 741 C C . THR A 1 93 ? -8.615 1.640 19.908 1.00 93.75 93 THR A C 1
ATOM 743 O O . THR A 1 93 ? -9.792 1.956 19.727 1.00 93.75 93 THR A O 1
ATOM 746 N N . ARG A 1 94 ? -8.270 0.446 20.413 1.00 92.50 94 ARG A N 1
ATOM 747 C CA . ARG A 1 94 ? -9.216 -0.625 20.763 1.00 92.50 94 ARG A CA 1
ATOM 748 C C . ARG A 1 94 ? -10.140 -0.993 19.601 1.00 92.50 94 ARG A C 1
ATOM 750 O O . ARG A 1 94 ? -11.342 -1.165 19.784 1.00 92.50 94 ARG A O 1
ATOM 757 N N . ARG A 1 95 ? -9.565 -1.135 18.407 1.00 89.31 95 ARG A N 1
ATOM 758 C CA . ARG A 1 95 ? -10.250 -1.555 17.177 1.00 89.31 95 ARG A CA 1
ATOM 759 C C . ARG A 1 95 ? -11.293 -0.557 16.661 1.00 89.31 95 ARG A C 1
ATOM 761 O O . ARG A 1 95 ? -12.269 -0.939 16.015 1.00 89.31 95 ARG A O 1
ATOM 768 N N . ASN A 1 96 ? -11.102 0.737 16.920 1.00 91.62 96 ASN A N 1
ATOM 769 C CA . ASN A 1 96 ? -12.013 1.771 16.439 1.00 91.62 96 ASN A CA 1
ATOM 770 C C . ASN A 1 96 ? -11.788 2.067 14.944 1.00 91.62 96 ASN A C 1
ATOM 772 O O . ASN A 1 96 ? -10.750 2.593 14.542 1.00 91.62 96 ASN A O 1
ATOM 776 N N . LYS A 1 97 ? -12.806 1.793 14.119 1.00 91.06 97 LYS A N 1
ATOM 777 C CA . LYS A 1 97 ? -12.772 2.012 12.662 1.00 91.06 97 LYS A CA 1
ATOM 778 C C . LYS A 1 97 ? -12.554 3.472 12.246 1.00 91.06 97 LYS A C 1
ATOM 780 O O . LYS A 1 97 ? -11.903 3.728 11.241 1.00 91.06 97 LYS A O 1
ATOM 785 N N . HIS A 1 98 ? -13.074 4.435 13.006 1.00 93.19 98 HIS A N 1
ATOM 786 C CA . HIS A 1 98 ? -12.944 5.855 12.673 1.00 93.19 98 HIS A CA 1
ATOM 787 C C . HIS A 1 98 ? -11.526 6.351 12.940 1.00 93.19 98 HIS A C 1
ATOM 789 O O . HIS A 1 98 ? -10.951 7.060 12.119 1.00 93.19 98 HIS A O 1
ATOM 795 N N . MET A 1 99 ? -10.938 5.916 14.056 1.00 92.88 99 MET A N 1
ATOM 796 C CA . MET A 1 99 ? -9.557 6.252 14.394 1.00 92.88 99 MET A CA 1
ATOM 797 C C . MET A 1 99 ? -8.557 5.579 13.455 1.00 92.88 99 MET A C 1
ATOM 799 O O . MET A 1 99 ? -7.558 6.197 13.097 1.00 92.88 99 MET A O 1
ATOM 803 N N . LEU A 1 100 ? -8.848 4.356 13.004 1.00 91.75 100 LEU A N 1
ATOM 804 C CA . LEU A 1 100 ? -8.065 3.683 11.969 1.00 91.75 100 LEU A CA 1
ATOM 805 C C . LEU A 1 100 ? -8.020 4.498 10.671 1.00 91.75 100 LEU A C 1
ATOM 807 O O . LEU A 1 100 ? -6.952 4.699 10.108 1.00 91.75 100 LEU A O 1
ATOM 811 N N . ILE A 1 101 ? -9.165 4.991 10.200 1.00 92.00 101 ILE A N 1
ATOM 812 C CA . ILE A 1 101 ? -9.218 5.756 8.948 1.00 92.00 101 ILE A CA 1
ATOM 813 C C . ILE A 1 101 ? -8.537 7.121 9.115 1.00 92.00 101 ILE A C 1
ATOM 815 O O . ILE A 1 101 ? -7.737 7.508 8.270 1.00 92.00 101 ILE A O 1
ATOM 819 N N . LEU A 1 102 ? -8.817 7.838 10.207 1.00 93.12 102 LEU A N 1
ATOM 820 C CA . LEU A 1 102 ? -8.285 9.186 10.420 1.00 93.12 102 LEU A CA 1
ATOM 821 C C . LEU A 1 102 ? -6.798 9.178 10.790 1.00 93.12 102 LEU A C 1
ATOM 823 O O . LEU A 1 102 ? -5.981 9.787 10.106 1.00 93.12 102 LEU A O 1
ATOM 827 N N . VAL A 1 103 ? -6.425 8.489 11.867 1.00 94.00 103 VAL A N 1
ATOM 828 C CA . VAL A 1 103 ? -5.041 8.479 12.369 1.00 94.00 103 VAL A CA 1
ATOM 829 C C . VAL A 1 103 ? -4.204 7.450 11.620 1.00 94.00 103 VAL A C 1
ATOM 831 O O . VAL A 1 103 ? -3.094 7.747 11.198 1.00 94.00 103 VAL A O 1
ATOM 834 N N . GLY A 1 104 ? -4.736 6.251 11.393 1.00 92.38 104 GLY A N 1
ATOM 835 C CA . GLY A 1 104 ? -4.020 5.235 10.622 1.00 92.38 104 GLY A CA 1
ATOM 836 C C . GLY A 1 104 ? -3.802 5.651 9.165 1.00 92.38 104 GLY A C 1
ATOM 837 O O . GLY A 1 104 ? -2.684 5.558 8.667 1.00 92.38 104 GLY A O 1
ATOM 838 N N . GLY A 1 105 ? -4.829 6.190 8.500 1.00 91.62 105 GLY A N 1
ATOM 839 C CA . GLY A 1 105 ? -4.710 6.689 7.127 1.00 91.62 105 GLY A CA 1
ATOM 840 C C . GLY A 1 105 ? -3.724 7.854 6.981 1.00 91.62 105 GLY A C 1
ATOM 841 O O . GLY A 1 105 ? -2.925 7.864 6.045 1.00 91.62 105 GLY A O 1
ATOM 842 N N . THR A 1 106 ? -3.711 8.801 7.927 1.00 93.00 106 THR A N 1
ATOM 843 C CA . THR A 1 106 ? -2.718 9.894 7.921 1.00 93.00 106 THR A CA 1
ATOM 844 C C . THR A 1 106 ? -1.301 9.377 8.147 1.00 93.00 106 THR A C 1
ATOM 846 O O . THR A 1 106 ? -0.388 9.780 7.430 1.00 93.00 106 THR A O 1
ATOM 849 N N . LEU A 1 107 ? -1.109 8.434 9.072 1.00 93.25 107 LEU A N 1
ATOM 850 C CA . LEU A 1 107 ? 0.199 7.825 9.311 1.00 93.25 107 LEU A CA 1
ATOM 851 C C . LEU A 1 107 ? 0.722 7.064 8.091 1.00 93.25 107 LEU A C 1
ATOM 853 O O . LEU A 1 107 ? 1.910 7.160 7.803 1.00 93.25 107 LEU A O 1
ATOM 857 N N . VAL A 1 108 ? -0.130 6.376 7.327 1.00 91.69 108 VAL A N 1
ATOM 858 C CA . VAL A 1 108 ? 0.273 5.758 6.049 1.00 91.69 108 VAL A CA 1
ATOM 859 C C . VAL A 1 108 ? 0.776 6.803 5.062 1.00 91.69 108 VAL A C 1
ATOM 861 O O . VAL A 1 108 ? 1.843 6.625 4.485 1.00 91.69 108 VAL A O 1
ATOM 864 N N . GLY A 1 109 ? 0.036 7.901 4.892 1.00 87.25 109 GLY A N 1
ATOM 865 C CA . GLY A 1 109 ? 0.414 8.966 3.961 1.00 87.25 109 GLY A CA 1
ATOM 866 C C . GLY A 1 109 ? 1.726 9.662 4.331 1.00 87.25 109 GLY A C 1
ATOM 867 O O . GLY A 1 109 ? 2.483 10.038 3.445 1.00 87.25 109 GLY A O 1
ATOM 868 N N . LEU A 1 110 ? 2.015 9.803 5.628 1.00 90.50 110 LEU A N 1
ATOM 869 C CA . LEU A 1 110 ? 3.243 10.439 6.117 1.00 90.50 110 LEU A CA 1
ATOM 870 C C . LEU A 1 110 ? 4.453 9.498 6.153 1.00 90.50 110 LEU A C 1
ATOM 872 O O . LEU A 1 110 ? 5.586 9.966 6.108 1.00 90.50 110 LEU A O 1
ATOM 876 N N . SER A 1 111 ? 4.222 8.194 6.304 1.00 87.50 111 SER A N 1
ATOM 877 C CA . SER A 1 111 ? 5.288 7.214 6.542 1.00 87.50 111 SER A CA 1
ATOM 878 C C . SER A 1 111 ? 5.739 6.465 5.304 1.00 87.50 111 SER A C 1
ATOM 880 O O . SER A 1 111 ? 6.715 5.732 5.418 1.00 87.50 111 SER A O 1
ATOM 882 N N . LEU A 1 112 ? 5.034 6.594 4.176 1.00 79.81 112 LEU A N 1
ATOM 883 C CA . LEU A 1 112 ? 5.362 5.877 2.950 1.00 79.81 112 LEU A CA 1
ATOM 884 C C . LEU A 1 112 ? 6.758 6.290 2.466 1.00 79.81 112 LEU A C 1
ATOM 886 O O . LEU A 1 112 ? 6.916 7.406 1.963 1.00 79.81 112 LEU A O 1
ATOM 890 N N . PRO A 1 113 ? 7.774 5.424 2.628 1.00 60.97 113 PRO A N 1
ATOM 891 C CA . PRO A 1 113 ? 9.104 5.689 2.127 1.00 60.97 113 PRO A CA 1
ATOM 892 C C . PRO A 1 113 ? 9.112 5.381 0.628 1.00 60.97 113 PRO A C 1
ATOM 894 O O . PRO A 1 113 ? 8.569 4.357 0.194 1.00 60.97 113 PRO A O 1
ATOM 897 N N . LEU A 1 114 ? 9.736 6.269 -0.146 1.00 58.62 114 LEU A N 1
ATOM 898 C CA . LEU A 1 114 ? 10.324 5.875 -1.425 1.00 58.62 114 LEU A CA 1
ATOM 899 C C . LEU A 1 114 ? 11.446 4.867 -1.170 1.00 58.62 114 LEU A C 1
ATOM 901 O O . LEU A 1 114 ? 12.298 5.165 -0.299 1.00 58.62 114 LEU A O 1
#